Protein AF-A0A8I2BEH1-F1 (afdb_monomer)

Solvent-accessible surface area (backbone atoms only — not comparable to full-atom values): 8644 Å² total; per-residue (Å²): 133,85,81,84,73,75,87,68,63,96,58,73,74,42,82,74,41,96,37,74,91,50,51,76,65,52,49,54,33,26,64,68,27,48,66,87,73,53,32,46,80,38,48,74,68,52,33,52,48,45,66,64,49,64,76,36,39,92,82,42,86,62,53,75,67,41,48,52,51,38,51,52,52,39,51,54,38,30,54,54,21,24,57,24,28,47,50,28,52,53,34,48,46,51,49,55,50,41,64,70,72,72,74,69,46,74,68,58,48,50,54,43,51,52,50,31,51,51,22,49,49,50,30,34,44,41,47,39,53,48,21,69,54,40,56,82,68,50,54,73,66,51,47,53,50,48,22,56,77,72,70,49,82,119

Sequence (154 aa):
MANDASTSSPYVGQQHRPIKSLSAKDMAELQKGGGWGLAKAAELNGVPGPAHLLELSDQIPLSSDQHAAITALYADMKENAIIAGNRLIEAEIALDTAFKSGDLTAEELEGLINTITQSLGRLRFVHLSTHLKTPEILSPDQTARYNSLRGYDG

Radius of gyration: 20.3 Å; Cα contacts (8 Å, |Δi|>4): 141; chains: 1; bounding box: 48×50×55 Å

Structure (mmCIF, N/CA/C/O backbone):
data_AF-A0A8I2BEH1-F1
#
_entry.id   AF-A0A8I2BEH1-F1
#
loop_
_atom_site.group_PDB
_atom_site.id
_atom_site.type_symbol
_atom_site.label_atom_id
_atom_site.label_alt_id
_atom_site.label_comp_id
_atom_site.label_asym_id
_atom_site.label_entity_id
_atom_site.label_seq_id
_atom_site.pdbx_PDB_ins_code
_atom_site.Cartn_x
_atom_site.Cartn_y
_atom_site.Cartn_z
_atom_site.occupancy
_atom_site.B_iso_or_equiv
_atom_site.auth_seq_id
_atom_site.auth_comp_id
_atom_site.auth_asym_id
_atom_site.auth_atom_id
_atom_site.pdbx_PDB_model_num
ATOM 1 N N . MET A 1 1 ? -29.580 36.839 3.797 1.00 43.09 1 MET A N 1
ATOM 2 C CA . MET A 1 1 ? -30.133 35.490 4.033 1.00 43.09 1 MET A CA 1
ATOM 3 C C . MET A 1 1 ? -28.988 34.640 4.548 1.00 43.09 1 MET A C 1
ATOM 5 O O . MET A 1 1 ? -27.982 34.547 3.858 1.00 43.09 1 MET A O 1
ATOM 9 N N . ALA A 1 2 ? -29.065 34.189 5.800 1.00 48.25 2 ALA A N 1
ATOM 10 C CA . ALA A 1 2 ? -28.017 33.383 6.417 1.00 48.25 2 ALA A CA 1
ATOM 11 C C . ALA A 1 2 ? -28.053 31.972 5.820 1.00 48.25 2 ALA A C 1
ATOM 13 O O . ALA A 1 2 ? -29.127 31.395 5.668 1.00 48.25 2 ALA A O 1
ATOM 14 N N . ASN A 1 3 ? -26.886 31.472 5.424 1.00 51.84 3 ASN A N 1
ATOM 15 C CA . ASN A 1 3 ? -26.716 30.141 4.866 1.00 51.84 3 ASN A CA 1
ATOM 16 C C . ASN A 1 3 ? -26.729 29.153 6.040 1.00 51.84 3 ASN A C 1
ATOM 18 O O . ASN A 1 3 ? -25.804 29.155 6.852 1.00 51.84 3 ASN A O 1
ATOM 22 N N . ASP A 1 4 ? -27.803 28.380 6.162 1.00 54.09 4 ASP A N 1
ATOM 23 C CA . ASP A 1 4 ? -27.988 27.364 7.198 1.00 54.09 4 ASP A CA 1
ATOM 24 C C . ASP A 1 4 ? -27.070 26.173 6.869 1.00 54.09 4 ASP A C 1
ATOM 26 O O . ASP A 1 4 ? -27.433 25.234 6.158 1.00 54.09 4 ASP A O 1
ATOM 30 N N . ALA A 1 5 ? -25.802 26.272 7.271 1.00 61.69 5 ALA A N 1
ATOM 31 C CA . ALA A 1 5 ? -24.835 25.201 7.090 1.00 61.69 5 ALA A CA 1
ATOM 32 C C . ALA A 1 5 ? -25.221 24.043 8.017 1.00 61.69 5 ALA A C 1
ATOM 34 O O . ALA A 1 5 ? -25.145 24.169 9.238 1.00 61.69 5 ALA A O 1
ATOM 35 N N . SER A 1 6 ? -25.647 22.915 7.442 1.00 64.50 6 SER A N 1
ATOM 36 C CA . SER A 1 6 ? -26.032 21.736 8.216 1.00 64.50 6 SER A CA 1
ATOM 37 C C . SER A 1 6 ? -24.904 21.330 9.171 1.00 64.50 6 SER A C 1
ATOM 39 O O . SER A 1 6 ? -23.816 20.965 8.728 1.00 64.50 6 SER A O 1
ATOM 41 N N . THR A 1 7 ? -25.177 21.318 10.472 1.00 76.56 7 THR A N 1
ATOM 42 C CA . THR A 1 7 ? -24.277 20.862 11.551 1.00 76.56 7 THR A CA 1
ATOM 43 C C . THR A 1 7 ? -24.073 19.341 11.583 1.00 76.56 7 THR A C 1
ATOM 45 O O . THR A 1 7 ? -23.515 18.798 12.536 1.00 76.56 7 THR A O 1
ATOM 48 N N . SER A 1 8 ? -24.525 18.628 10.551 1.00 84.94 8 SER A N 1
ATOM 49 C CA . SER A 1 8 ? -24.376 17.182 10.433 1.00 84.94 8 SER A CA 1
ATOM 50 C C . SER A 1 8 ? -22.911 16.797 10.232 1.00 84.94 8 SER A C 1
ATOM 52 O O . SER A 1 8 ? -22.224 17.348 9.374 1.00 84.94 8 SER A O 1
ATOM 54 N N . SER A 1 9 ? -22.452 15.791 10.980 1.00 90.31 9 SER A N 1
ATOM 55 C CA . SER A 1 9 ? -21.127 15.196 10.791 1.00 90.31 9 SER A CA 1
ATOM 56 C C . SER A 1 9 ? -20.949 14.688 9.348 1.00 90.31 9 SER A C 1
ATOM 58 O O . SER A 1 9 ? -21.874 14.067 8.811 1.00 90.31 9 SER A O 1
ATOM 60 N N . PRO A 1 10 ? -19.760 14.847 8.729 1.00 92.00 10 PRO A N 1
ATOM 61 C CA . PRO A 1 10 ? -19.456 14.238 7.429 1.00 92.00 10 PRO A CA 1
ATOM 62 C C . PRO A 1 10 ? -19.443 12.698 7.480 1.00 92.00 10 PRO A C 1
ATOM 64 O O . PRO A 1 10 ? -19.374 12.037 6.444 1.00 92.00 10 PRO A O 1
ATOM 67 N N . TYR A 1 11 ? -19.513 12.112 8.680 1.00 92.56 11 TYR A N 1
ATOM 68 C CA . TYR A 1 11 ? -19.493 10.669 8.911 1.00 92.56 11 TYR A CA 1
ATOM 69 C C . TYR A 1 11 ? -20.881 10.058 9.131 1.00 92.56 11 TYR A C 1
ATOM 71 O O . TYR A 1 11 ? -20.973 8.866 9.429 1.00 92.56 11 TYR A O 1
ATOM 79 N N . VAL A 1 12 ? -21.967 10.828 8.986 1.00 93.31 12 VAL A N 1
ATOM 80 C CA . VAL A 1 12 ? -23.329 10.282 9.101 1.00 93.31 12 VAL A CA 1
ATOM 81 C C . VAL A 1 12 ? -23.525 9.112 8.131 1.00 93.31 12 VAL A C 1
ATOM 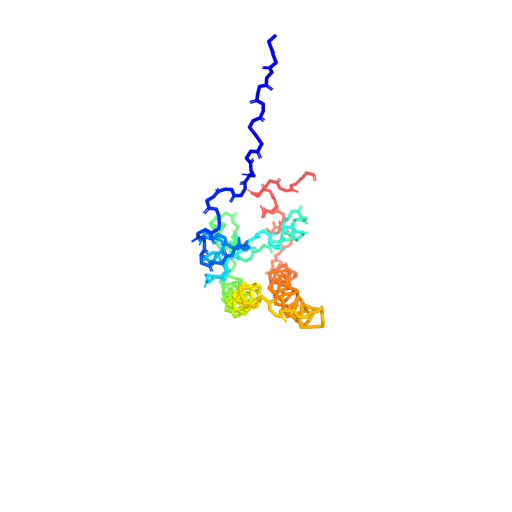83 O O . VAL A 1 12 ? -23.181 9.180 6.953 1.00 93.31 12 VAL A O 1
ATOM 86 N N . GLY A 1 13 ? -24.044 8.006 8.663 1.00 92.62 13 GLY A N 1
ATOM 87 C CA . GLY A 1 13 ? -24.218 6.728 7.970 1.00 92.62 13 GLY A CA 1
ATOM 88 C C . GLY A 1 13 ? -23.033 5.772 8.146 1.00 92.62 13 GLY A C 1
ATOM 89 O O . GLY A 1 13 ? -23.217 4.555 8.095 1.00 92.62 13 GLY A O 1
ATOM 90 N N . GLN A 1 14 ? -21.828 6.278 8.433 1.00 95.25 14 GLN A N 1
ATOM 91 C CA . GLN A 1 14 ? -20.628 5.447 8.593 1.00 95.25 14 GLN A CA 1
ATOM 92 C C . GLN A 1 14 ? -20.628 4.658 9.912 1.00 95.25 14 GLN A C 1
ATOM 94 O O . GLN A 1 14 ? -19.977 3.618 9.997 1.00 95.25 14 GLN A O 1
ATOM 99 N N . GLN A 1 15 ? -21.431 5.058 10.906 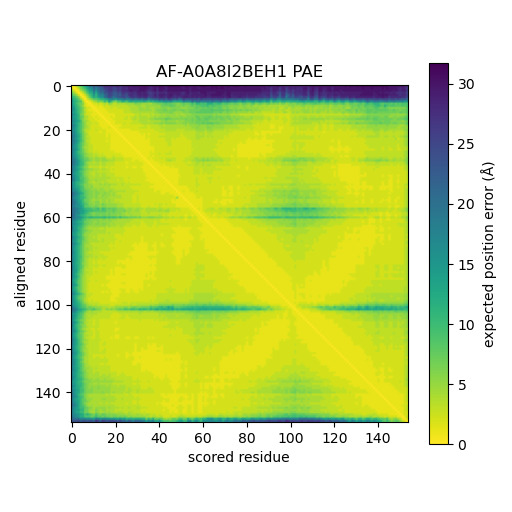1.00 93.56 15 GLN A N 1
ATOM 100 C CA . GLN A 1 15 ? -21.641 4.289 12.138 1.00 93.56 15 GLN A CA 1
ATOM 101 C C . GLN A 1 15 ? -22.226 2.891 11.887 1.00 93.56 15 GLN A C 1
ATOM 103 O O . GLN A 1 15 ? -22.086 2.015 12.737 1.00 93.56 15 GLN A O 1
ATOM 108 N N . HIS A 1 16 ? -22.849 2.655 10.728 1.00 93.38 16 HIS A N 1
ATOM 109 C CA . HIS A 1 16 ? -23.386 1.347 10.343 1.00 93.38 16 HIS A CA 1
ATOM 110 C C . HIS A 1 16 ? -22.364 0.453 9.631 1.00 93.38 16 HIS A C 1
ATOM 112 O O . HIS A 1 16 ? -22.669 -0.702 9.342 1.00 93.38 16 HIS A O 1
ATOM 118 N N . ARG A 1 17 ? -21.147 0.947 9.357 1.00 95.19 17 ARG A N 1
ATOM 119 C CA . ARG A 1 17 ? -20.084 0.106 8.796 1.00 95.19 17 ARG A CA 1
ATOM 120 C C . ARG A 1 17 ? -19.711 -1.017 9.770 1.00 95.19 17 ARG A C 1
ATOM 122 O O . ARG A 1 17 ? -19.722 -0.782 10.985 1.00 95.19 17 ARG A O 1
ATOM 129 N N . PRO A 1 18 ? -19.325 -2.197 9.255 1.00 92.12 18 PRO A N 1
ATOM 130 C CA . PRO A 1 18 ? -18.816 -3.279 10.092 1.00 92.12 18 PRO A CA 1
ATOM 131 C C . PRO A 1 18 ? -17.534 -2.873 10.831 1.00 92.12 18 PRO A C 1
ATOM 133 O O . PRO A 1 18 ? -17.391 -3.218 11.996 1.00 92.12 18 PRO A O 1
ATOM 136 N N . ILE A 1 19 ? -16.670 -2.081 10.183 1.00 96.38 19 ILE A N 1
ATOM 137 C CA . ILE A 1 19 ? -15.456 -1.473 10.745 1.00 96.38 19 ILE A CA 1
ATOM 138 C C . ILE A 1 19 ? -15.537 0.032 10.480 1.00 96.38 19 ILE A C 1
ATOM 140 O O . ILE A 1 19 ? -15.799 0.442 9.349 1.00 96.38 19 ILE A O 1
ATOM 144 N N . LYS A 1 20 ? -15.371 0.882 11.499 1.00 96.38 20 LYS A N 1
ATOM 145 C CA . LYS A 1 20 ? -15.657 2.328 11.359 1.00 96.38 20 LYS A CA 1
ATOM 146 C C . LYS A 1 20 ? -14.640 3.050 10.478 1.00 96.38 20 LYS A C 1
ATOM 148 O O . LYS A 1 20 ? -15.029 3.889 9.664 1.00 96.38 20 LYS A O 1
ATOM 153 N N . SER A 1 21 ? -13.371 2.679 10.614 1.00 96.12 21 SER A N 1
ATOM 154 C CA . SER A 1 21 ? -12.222 3.251 9.906 1.00 96.12 21 SER A CA 1
ATOM 155 C C . SER A 1 21 ? -12.095 2.787 8.452 1.00 96.12 21 SER A C 1
ATOM 157 O O . SER A 1 21 ? -11.547 3.523 7.636 1.00 96.12 21 SER A O 1
ATOM 159 N N . LEU A 1 22 ? -12.637 1.615 8.099 1.00 97.25 22 LEU A N 1
ATOM 160 C CA . LEU A 1 22 ? -12.466 1.004 6.777 1.00 97.25 22 LEU A CA 1
ATOM 161 C C . LEU A 1 22 ? -13.788 0.921 6.006 1.00 97.25 22 LEU A C 1
ATOM 163 O O . LEU A 1 22 ? -14.784 0.363 6.472 1.00 97.25 22 LEU A O 1
ATOM 167 N N . SER A 1 23 ? -13.805 1.448 4.781 1.00 97.06 23 SER A N 1
ATOM 168 C CA . SER A 1 23 ? -14.923 1.226 3.864 1.00 97.06 23 SER A CA 1
ATOM 169 C C . SER A 1 23 ? -14.888 -0.188 3.268 1.00 97.06 23 SER A C 1
ATOM 171 O O . SER A 1 23 ? -13.868 -0.873 3.290 1.00 97.06 23 SER A O 1
ATOM 173 N N . ALA A 1 24 ? -15.995 -0.616 2.652 1.00 96.06 24 ALA A N 1
ATOM 174 C CA . ALA A 1 24 ? -16.028 -1.873 1.898 1.00 96.06 24 ALA A CA 1
ATOM 175 C C . ALA A 1 24 ? -14.991 -1.905 0.761 1.00 96.06 24 ALA A C 1
ATOM 177 O O . ALA A 1 24 ? -14.422 -2.955 0.472 1.00 96.06 24 ALA A O 1
ATOM 178 N N . LYS A 1 25 ? -14.715 -0.745 0.149 1.00 97.19 25 LYS A N 1
ATOM 179 C CA . LYS A 1 25 ? -13.682 -0.617 -0.879 1.00 97.19 25 LYS A CA 1
ATOM 180 C C . LYS A 1 25 ? -12.287 -0.801 -0.286 1.00 97.19 25 LYS A C 1
ATOM 182 O O . LYS A 1 25 ? -11.495 -1.521 -0.877 1.00 97.19 25 LYS A O 1
ATOM 187 N N . ASP A 1 26 ? -12.007 -0.209 0.875 1.00 98.06 26 ASP A N 1
ATOM 188 C CA . ASP A 1 26 ? -10.707 -0.369 1.539 1.00 98.06 26 ASP A CA 1
ATOM 189 C C . ASP A 1 26 ? -10.461 -1.832 1.910 1.00 98.06 26 ASP A C 1
ATOM 191 O O . ASP A 1 26 ? -9.413 -2.378 1.580 1.00 98.06 26 ASP A O 1
ATOM 195 N N . MET A 1 27 ? -11.456 -2.503 2.501 1.00 97.69 27 MET A N 1
ATOM 196 C CA . MET A 1 27 ? -11.355 -3.932 2.817 1.00 97.69 27 MET A CA 1
ATOM 197 C C . MET A 1 27 ? -11.089 -4.776 1.565 1.00 97.69 27 MET A C 1
ATOM 199 O O . MET A 1 27 ? -10.189 -5.610 1.580 1.00 97.69 27 MET A O 1
ATOM 203 N N . ALA A 1 28 ? -11.812 -4.530 0.468 1.00 97.94 28 ALA A N 1
ATOM 204 C CA . ALA A 1 28 ? -11.605 -5.255 -0.783 1.00 97.94 28 ALA A CA 1
ATOM 205 C C . ALA A 1 28 ? -10.213 -5.003 -1.395 1.00 97.94 28 ALA A C 1
ATOM 207 O O . ALA A 1 28 ? -9.617 -5.923 -1.953 1.00 97.94 28 ALA A O 1
ATOM 208 N N . GLU A 1 29 ? -9.679 -3.779 -1.292 1.00 97.94 29 GLU A N 1
ATOM 209 C CA . GLU A 1 29 ? -8.307 -3.469 -1.712 1.00 97.94 29 GLU A CA 1
ATOM 210 C C . GLU A 1 29 ? -7.271 -4.210 -0.857 1.00 97.94 29 GLU A C 1
ATOM 212 O O . GLU A 1 29 ? -6.371 -4.843 -1.407 1.00 97.94 29 GLU A O 1
ATOM 217 N N . LEU A 1 30 ? -7.420 -4.200 0.468 1.00 98.31 30 LEU A N 1
ATOM 218 C CA . LEU A 1 30 ? -6.514 -4.890 1.391 1.00 98.31 30 LEU A CA 1
ATOM 219 C C . LEU A 1 30 ? -6.541 -6.413 1.183 1.00 98.31 30 LEU A C 1
ATOM 221 O O . LEU A 1 30 ? -5.491 -7.039 1.041 1.00 98.31 30 LEU A O 1
ATOM 225 N N . GLN A 1 31 ? -7.733 -7.006 1.081 1.00 98.19 31 GLN A N 1
ATOM 226 C CA . GLN A 1 31 ? -7.924 -8.454 0.933 1.00 98.19 31 GLN A CA 1
ATOM 227 C C . GLN A 1 31 ? -7.382 -9.013 -0.385 1.00 98.19 31 GLN A C 1
ATOM 229 O O . GLN A 1 31 ? -7.040 -10.192 -0.452 1.00 98.19 31 GLN A O 1
ATOM 234 N N . LYS A 1 32 ? -7.289 -8.191 -1.437 1.00 97.88 32 LYS A N 1
ATOM 235 C CA . LYS A 1 32 ? -6.700 -8.601 -2.722 1.00 97.88 32 LYS A CA 1
ATOM 236 C C . LYS A 1 32 ? -5.210 -8.253 -2.856 1.00 97.88 32 LYS A C 1
ATOM 238 O O . LYS A 1 32 ? -4.639 -8.536 -3.910 1.00 97.88 32 LYS A O 1
ATOM 243 N N . GLY A 1 33 ? -4.598 -7.632 -1.840 1.00 97.44 33 GLY A N 1
ATOM 244 C CA . GLY A 1 33 ? -3.211 -7.149 -1.882 1.00 97.44 33 GLY A CA 1
ATOM 245 C C . GLY A 1 33 ? -3.012 -5.949 -2.816 1.00 97.44 33 GLY A C 1
ATOM 246 O O . GLY A 1 33 ? -1.971 -5.823 -3.459 1.00 97.44 33 GLY A O 1
ATOM 247 N N . GLY A 1 34 ? -4.042 -5.111 -2.968 1.00 95.12 34 GLY A N 1
ATOM 248 C CA . GLY A 1 34 ? -4.016 -3.917 -3.809 1.00 95.12 34 GLY A CA 1
ATOM 249 C C . GLY A 1 34 ? -3.103 -2.825 -3.251 1.00 95.12 34 GLY A C 1
ATOM 250 O O . GLY A 1 34 ? -2.855 -2.748 -2.054 1.00 95.12 34 GLY A O 1
ATOM 251 N N . GLY A 1 35 ? -2.619 -1.941 -4.127 1.00 93.00 35 GLY A N 1
ATOM 252 C CA . GLY A 1 35 ? -1.606 -0.945 -3.762 1.00 93.00 35 GLY A CA 1
ATOM 253 C C . GLY A 1 35 ? -2.060 0.120 -2.760 1.00 93.00 35 GLY A C 1
ATOM 254 O O . GLY A 1 35 ? -1.207 0.732 -2.125 1.00 93.00 35 GLY A O 1
ATOM 255 N N . TRP A 1 36 ? -3.371 0.389 -2.650 1.00 96.81 36 TRP A N 1
ATOM 256 C CA . TRP A 1 36 ? -3.999 1.349 -1.717 1.00 96.81 36 TRP A CA 1
ATOM 257 C C . TRP A 1 36 ? -3.259 2.705 -1.569 1.00 96.81 36 TRP A C 1
ATOM 259 O O . TRP A 1 36 ? -3.274 3.350 -0.527 1.00 96.81 36 TRP A O 1
ATOM 269 N N . GLY A 1 37 ? -2.566 3.154 -2.625 1.00 96.62 37 GLY A N 1
ATOM 270 C CA . GLY A 1 37 ? -1.742 4.370 -2.623 1.00 96.62 37 GLY A CA 1
ATOM 271 C C . GLY A 1 37 ? -0.453 4.311 -1.786 1.00 96.62 37 GLY A C 1
ATOM 272 O O . GLY A 1 37 ? 0.228 5.328 -1.657 1.00 96.62 37 GLY A O 1
ATOM 273 N N . LEU A 1 38 ? -0.085 3.152 -1.240 1.00 98.06 38 LEU A N 1
ATOM 274 C CA . LEU A 1 38 ? 1.037 2.978 -0.312 1.00 98.06 38 LEU A CA 1
ATOM 275 C C . LEU A 1 38 ? 2.412 3.129 -0.977 1.00 98.06 38 LEU A C 1
ATOM 277 O O . LEU A 1 38 ? 3.373 3.538 -0.321 1.00 98.06 38 LEU A O 1
ATOM 281 N N . ALA A 1 39 ? 2.490 2.846 -2.279 1.00 97.94 39 ALA A N 1
ATOM 282 C CA . ALA A 1 39 ? 3.715 2.905 -3.072 1.00 97.94 39 ALA A CA 1
ATOM 283 C C . ALA A 1 39 ? 3.981 4.261 -3.744 1.00 97.94 39 ALA A C 1
ATOM 285 O O . ALA A 1 39 ? 4.994 4.403 -4.423 1.00 97.94 39 ALA A O 1
ATOM 286 N N . LYS A 1 40 ? 3.110 5.267 -3.565 1.00 97.56 40 LYS A N 1
ATOM 287 C CA . LYS A 1 40 ? 3.187 6.547 -4.299 1.00 97.56 40 LYS A CA 1
ATOM 288 C C . LYS A 1 40 ? 4.557 7.220 -4.230 1.00 97.56 40 LYS A C 1
ATOM 290 O O . LYS A 1 40 ? 4.980 7.820 -5.205 1.00 97.56 40 LYS A O 1
ATOM 295 N N . ALA A 1 41 ? 5.254 7.108 -3.098 1.00 98.12 41 ALA A N 1
ATOM 296 C CA . ALA A 1 41 ? 6.593 7.675 -2.945 1.00 98.12 41 ALA A CA 1
ATOM 297 C C . ALA A 1 41 ? 7.621 7.055 -3.906 1.00 98.12 41 ALA A C 1
ATOM 299 O O . ALA A 1 41 ? 8.541 7.745 -4.315 1.00 98.12 41 ALA A O 1
ATOM 300 N N . ALA A 1 42 ? 7.473 5.783 -4.272 1.00 98.06 42 ALA A N 1
ATOM 301 C CA . ALA A 1 42 ? 8.324 5.151 -5.270 1.00 98.06 42 ALA A CA 1
ATOM 302 C C . ALA A 1 42 ? 7.803 5.441 -6.684 1.00 98.06 42 ALA A C 1
ATOM 304 O O . ALA A 1 42 ? 8.526 5.973 -7.520 1.00 98.06 42 ALA A O 1
ATOM 305 N N . GLU A 1 43 ? 6.520 5.165 -6.919 1.00 96.19 43 GLU A N 1
ATOM 306 C CA . GLU A 1 43 ? 5.902 5.287 -8.239 1.00 96.19 43 GLU A CA 1
ATOM 307 C C . GLU A 1 43 ? 6.008 6.700 -8.825 1.00 96.19 43 GLU A C 1
ATOM 309 O O . GLU A 1 43 ? 6.458 6.858 -9.954 1.00 96.19 43 GLU A O 1
ATOM 314 N N . LEU A 1 44 ? 5.655 7.726 -8.045 1.00 96.62 44 LEU A N 1
ATOM 315 C CA . LEU A 1 44 ? 5.676 9.119 -8.501 1.00 96.62 44 LEU A CA 1
ATOM 316 C C . LEU A 1 44 ? 7.091 9.711 -8.576 1.00 96.62 44 LEU A C 1
ATOM 318 O O . LEU A 1 44 ? 7.249 10.806 -9.096 1.00 96.62 44 LEU A O 1
ATOM 322 N N . ASN A 1 45 ? 8.107 9.002 -8.072 1.00 96.81 45 ASN A N 1
ATOM 323 C CA . ASN A 1 45 ? 9.524 9.337 -8.266 1.00 96.81 45 ASN A CA 1
ATOM 324 C C . ASN A 1 45 ? 10.172 8.444 -9.339 1.00 96.81 45 ASN A C 1
ATOM 326 O O . ASN A 1 45 ? 11.386 8.251 -9.349 1.00 96.81 45 ASN A O 1
ATOM 330 N N . GLY A 1 46 ? 9.357 7.863 -10.223 1.00 96.06 46 GLY A N 1
ATOM 331 C CA . GLY A 1 46 ? 9.820 7.128 -11.392 1.00 96.06 46 GLY A CA 1
ATOM 332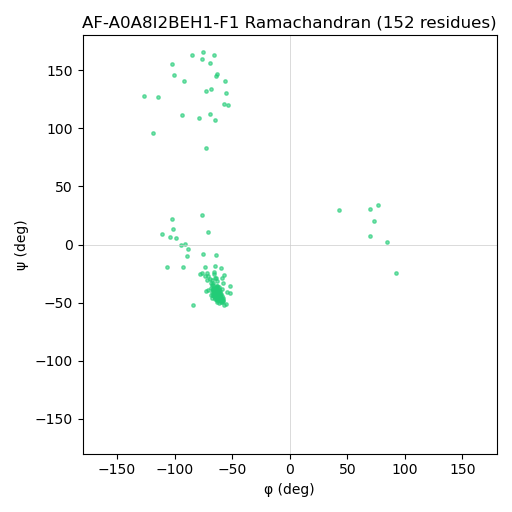 C C . GLY A 1 46 ? 10.425 5.755 -11.099 1.00 96.06 46 GLY A C 1
ATOM 333 O O . GLY A 1 46 ? 11.175 5.227 -11.920 1.00 96.06 46 GLY A O 1
ATOM 334 N N . VAL A 1 47 ? 10.120 5.170 -9.936 1.00 97.81 47 VAL A N 1
ATOM 335 C CA . VAL A 1 47 ? 10.535 3.809 -9.579 1.00 97.81 47 VAL A CA 1
ATOM 336 C C . VAL A 1 47 ? 9.409 2.837 -9.958 1.00 97.81 47 VAL A C 1
ATOM 338 O O . VAL A 1 47 ? 8.343 2.871 -9.325 1.00 97.81 47 VAL A O 1
ATOM 341 N N . PRO A 1 48 ? 9.597 1.967 -10.970 1.00 97.25 48 PRO A N 1
ATOM 342 C CA . PRO A 1 48 ? 8.521 1.139 -11.502 1.00 97.25 48 PRO A CA 1
ATOM 343 C C . PRO A 1 48 ? 7.951 0.137 -10.498 1.00 97.25 48 PRO A C 1
ATOM 345 O O . PRO A 1 48 ? 8.671 -0.425 -9.676 1.00 97.25 48 PRO A O 1
ATOM 348 N N . GLY A 1 49 ? 6.643 -0.107 -10.597 1.00 96.81 49 GLY A N 1
ATOM 349 C CA . GLY A 1 49 ? 5.970 -1.206 -9.905 1.00 96.81 49 GLY A CA 1
ATOM 350 C C . GLY A 1 49 ? 5.731 -2.385 -10.853 1.00 96.81 49 GLY A C 1
ATOM 351 O O . GLY A 1 49 ? 5.430 -2.161 -12.030 1.00 96.81 49 GLY A O 1
ATOM 352 N N . PRO A 1 50 ? 5.798 -3.641 -10.376 1.00 97.00 50 PRO A N 1
ATOM 353 C CA . PRO A 1 50 ? 5.749 -4.808 -11.253 1.00 97.00 50 PRO A CA 1
ATOM 354 C C . PRO A 1 50 ? 4.382 -5.005 -11.921 1.00 97.00 50 PRO A C 1
ATOM 356 O O . PRO A 1 50 ? 4.335 -5.418 -13.072 1.00 97.00 50 PRO A O 1
ATOM 359 N N . ALA A 1 51 ? 3.275 -4.646 -11.258 1.00 95.62 51 ALA A N 1
ATOM 360 C CA . ALA A 1 51 ? 1.936 -4.740 -11.850 1.00 95.62 51 ALA A CA 1
ATOM 361 C C . ALA A 1 51 ? 1.819 -3.896 -13.130 1.00 95.62 51 ALA A C 1
ATOM 363 O O . ALA A 1 51 ? 1.440 -4.401 -14.181 1.00 95.62 51 ALA A O 1
ATOM 364 N N . HIS A 1 52 ? 2.236 -2.632 -13.056 1.00 94.81 52 HIS A N 1
ATOM 365 C CA . HIS A 1 52 ? 2.173 -1.710 -14.185 1.00 94.81 52 HIS A CA 1
ATOM 366 C C . HIS A 1 52 ? 3.161 -2.064 -15.300 1.00 94.81 52 HIS A C 1
ATOM 368 O O . HIS A 1 52 ? 2.879 -1.807 -16.464 1.00 94.81 52 HIS A O 1
ATOM 374 N N . LEU A 1 53 ? 4.302 -2.684 -14.984 1.00 96.06 53 LEU A N 1
ATOM 375 C CA . LEU A 1 53 ? 5.201 -3.219 -16.013 1.00 96.06 53 LEU A CA 1
ATOM 376 C C . LEU A 1 53 ? 4.569 -4.377 -16.785 1.00 96.06 53 LEU A C 1
ATOM 378 O O . LEU A 1 53 ? 4.707 -4.429 -18.003 1.00 96.06 53 LEU A O 1
ATOM 382 N N . LEU A 1 54 ? 3.864 -5.278 -16.093 1.00 95.44 54 LEU A N 1
ATOM 383 C CA . LEU A 1 54 ? 3.135 -6.376 -16.733 1.00 95.44 54 LEU A CA 1
ATOM 384 C C . LEU A 1 54 ? 1.965 -5.851 -17.581 1.00 95.44 54 LEU A C 1
ATOM 386 O O . LEU A 1 54 ? 1.747 -6.344 -18.678 1.00 95.44 54 LEU A O 1
ATOM 390 N N . GLU A 1 55 ? 1.253 -4.816 -17.122 1.00 95.12 55 GLU A N 1
ATOM 391 C CA . GLU A 1 55 ? 0.203 -4.138 -17.906 1.00 95.12 55 GLU A CA 1
ATOM 392 C C . GLU A 1 55 ? 0.750 -3.451 -19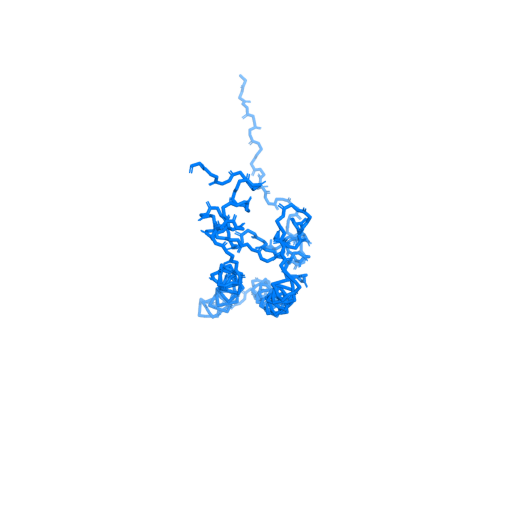.171 1.00 95.12 55 GLU A C 1
ATOM 394 O O . GLU A 1 55 ? 0.037 -3.309 -20.164 1.00 95.12 55 GLU A O 1
ATOM 399 N N . LEU A 1 56 ? 2.013 -3.015 -19.141 1.00 95.56 56 LEU A N 1
ATOM 400 C CA . LEU A 1 56 ? 2.682 -2.298 -20.229 1.00 95.56 56 LEU A CA 1
ATOM 401 C C . LEU A 1 56 ? 3.629 -3.189 -21.050 1.00 95.56 56 LEU A C 1
ATOM 403 O O . LEU A 1 56 ? 4.414 -2.653 -21.833 1.00 95.56 56 LEU A O 1
ATOM 407 N N . SER A 1 57 ? 3.566 -4.518 -20.919 1.00 90.69 57 SER A N 1
ATOM 408 C CA . SER A 1 57 ? 4.523 -5.443 -21.553 1.00 90.69 57 SER A CA 1
ATOM 409 C C . SER A 1 57 ? 4.580 -5.336 -23.081 1.00 90.69 57 SER A C 1
ATOM 411 O O . SER A 1 57 ? 5.630 -5.562 -23.675 1.00 90.69 57 SER A O 1
ATOM 413 N N . ASP A 1 58 ? 3.478 -4.940 -23.723 1.00 91.06 58 ASP A N 1
ATOM 414 C CA . ASP A 1 58 ? 3.429 -4.722 -25.177 1.00 91.06 58 ASP A CA 1
ATOM 415 C C . ASP A 1 58 ? 4.190 -3.455 -25.611 1.00 91.06 58 ASP A C 1
ATOM 417 O O . ASP A 1 58 ? 4.622 -3.327 -26.755 1.00 91.06 58 ASP A O 1
ATOM 421 N N . GLN A 1 59 ? 4.346 -2.491 -24.700 1.00 96.75 59 GLN A N 1
ATOM 422 C CA . GLN A 1 59 ? 4.943 -1.175 -24.956 1.00 96.75 59 GLN A CA 1
ATOM 423 C C . GLN A 1 59 ? 6.352 -1.037 -24.364 1.00 96.75 59 GLN A C 1
ATOM 425 O O . GLN A 1 59 ? 7.110 -0.154 -24.777 1.00 96.75 59 GLN A O 1
ATOM 430 N N . ILE A 1 60 ? 6.686 -1.892 -23.396 1.00 96.12 60 ILE A N 1
ATOM 431 C CA . ILE A 1 60 ? 7.994 -2.032 -22.763 1.00 96.12 60 ILE A CA 1
ATOM 432 C C . ILE A 1 60 ? 8.451 -3.463 -23.056 1.00 96.12 60 ILE A C 1
ATOM 434 O O . ILE A 1 60 ? 8.046 -4.375 -22.339 1.00 96.12 60 ILE A O 1
ATOM 438 N N . PRO A 1 61 ? 9.260 -3.693 -24.104 1.00 92.88 61 PRO A N 1
ATOM 439 C CA . PRO A 1 61 ? 9.656 -5.043 -24.478 1.00 92.88 61 PRO A CA 1
ATOM 440 C C . PRO A 1 61 ? 10.507 -5.657 -23.364 1.00 92.88 61 PRO A C 1
ATOM 442 O O . PRO A 1 61 ? 11.658 -5.263 -23.170 1.00 92.88 61 PRO A O 1
ATOM 445 N N . LEU A 1 62 ? 9.927 -6.599 -22.620 1.00 96.38 62 LEU A N 1
ATOM 446 C CA . LEU A 1 62 ? 10.597 -7.394 -21.592 1.00 96.38 62 LEU A CA 1
ATOM 447 C C . LEU A 1 62 ? 11.126 -8.688 -22.218 1.00 96.38 62 LEU A C 1
ATOM 449 O O . LEU A 1 62 ? 10.441 -9.313 -23.030 1.00 96.38 62 LEU A O 1
ATOM 453 N N . SER A 1 63 ? 12.322 -9.128 -21.823 1.00 97.44 63 SER A N 1
ATOM 454 C CA . SER A 1 63 ? 12.759 -10.491 -22.146 1.00 97.44 63 SER A CA 1
ATOM 455 C C . SER A 1 63 ? 11.889 -11.528 -21.421 1.00 97.44 63 SER A C 1
ATOM 457 O O . SER A 1 63 ? 11.214 -11.212 -20.436 1.00 97.44 63 SER A O 1
ATOM 459 N N . SER A 1 64 ? 11.933 -12.787 -21.868 1.00 97.38 64 SER A N 1
ATOM 460 C CA . SER A 1 64 ? 11.273 -13.902 -21.169 1.00 97.38 64 SER A CA 1
ATOM 461 C C . SER A 1 64 ? 11.660 -13.961 -19.691 1.00 97.38 64 SER A C 1
ATOM 463 O O . SER A 1 64 ? 10.805 -14.153 -18.827 1.00 97.38 64 SER A O 1
ATOM 465 N N . ASP A 1 65 ? 12.941 -13.738 -19.409 1.00 98.12 65 ASP A N 1
ATOM 466 C CA . ASP A 1 65 ? 13.508 -13.839 -18.068 1.00 98.12 65 ASP A CA 1
ATOM 467 C C . ASP A 1 65 ? 13.068 -12.657 -17.200 1.00 98.12 65 ASP A C 1
ATOM 469 O O . ASP A 1 65 ? 12.685 -12.845 -16.046 1.00 98.12 65 ASP A O 1
ATOM 473 N N . GLN A 1 66 ? 13.030 -11.445 -17.768 1.00 98.38 66 GLN A N 1
ATOM 474 C CA . GLN A 1 66 ? 12.502 -10.262 -17.085 1.00 98.38 66 GLN A CA 1
ATOM 475 C C . GLN A 1 66 ? 11.016 -10.422 -16.769 1.00 98.38 66 GLN A C 1
ATOM 477 O O . GLN A 1 66 ? 10.593 -10.153 -15.646 1.00 98.38 66 GLN A O 1
ATOM 482 N N . HIS A 1 67 ? 10.226 -10.905 -17.729 1.00 98.06 67 HIS A N 1
ATOM 483 C CA . HIS A 1 67 ? 8.803 -11.150 -17.527 1.00 98.06 67 HIS A CA 1
ATOM 484 C C . HIS A 1 67 ? 8.567 -12.177 -16.410 1.00 98.06 67 HIS A C 1
ATOM 486 O O . HIS A 1 67 ? 7.735 -11.955 -15.525 1.00 98.06 67 HIS A O 1
ATOM 492 N N . ALA A 1 68 ? 9.319 -13.283 -16.407 1.00 98.31 68 ALA A N 1
ATOM 493 C CA . ALA A 1 68 ? 9.241 -14.295 -15.356 1.00 98.31 68 ALA A CA 1
ATOM 494 C C . ALA A 1 68 ? 9.631 -13.725 -13.980 1.00 98.31 68 ALA A C 1
ATOM 496 O O . ALA A 1 68 ? 8.902 -13.925 -13.006 1.00 98.31 68 ALA A O 1
ATOM 497 N N . ALA A 1 69 ? 10.725 -12.961 -13.902 1.00 98.56 69 ALA A N 1
ATOM 498 C CA . ALA A 1 69 ? 11.193 -12.344 -12.662 1.00 98.56 69 ALA A CA 1
ATOM 499 C C . ALA A 1 69 ? 10.200 -11.305 -12.107 1.00 98.56 69 ALA A C 1
ATOM 501 O O . ALA A 1 69 ? 9.895 -11.323 -10.915 1.00 98.56 69 ALA A O 1
ATOM 502 N N . ILE A 1 70 ? 9.637 -10.445 -12.96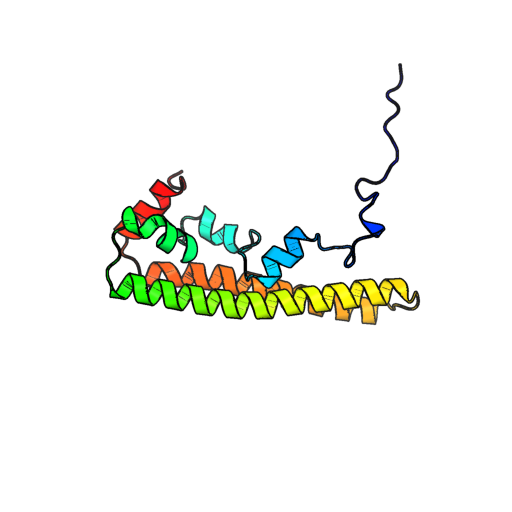2 1.00 98.50 70 ILE A N 1
ATOM 503 C CA . ILE A 1 70 ? 8.630 -9.443 -12.574 1.00 98.50 70 ILE A CA 1
ATOM 504 C C . ILE A 1 70 ? 7.338 -10.126 -12.110 1.00 98.50 70 ILE A C 1
ATOM 506 O O . ILE A 1 70 ? 6.753 -9.715 -11.108 1.00 98.50 70 ILE A O 1
ATOM 510 N N . THR A 1 71 ? 6.914 -11.196 -12.790 1.00 98.44 71 THR A N 1
ATOM 511 C CA . THR A 1 71 ? 5.734 -11.983 -12.395 1.00 98.44 71 THR A CA 1
ATOM 512 C C . THR A 1 71 ? 5.926 -12.617 -11.018 1.00 98.44 71 THR A C 1
ATOM 514 O O . THR A 1 71 ? 5.039 -12.520 -10.169 1.00 98.44 71 THR A O 1
ATOM 517 N N . ALA A 1 72 ? 7.092 -13.220 -10.766 1.00 98.56 72 ALA A N 1
ATOM 518 C CA . ALA A 1 72 ? 7.423 -13.798 -9.467 1.00 98.56 72 ALA A CA 1
ATOM 519 C C . ALA A 1 72 ? 7.475 -12.728 -8.363 1.00 98.56 72 ALA A C 1
ATOM 521 O O . ALA A 1 72 ? 6.889 -12.912 -7.297 1.00 98.56 72 ALA A O 1
ATOM 522 N N . LEU A 1 73 ? 8.104 -11.580 -8.641 1.00 98.56 73 LEU A N 1
ATOM 523 C CA . LEU A 1 73 ? 8.178 -10.453 -7.710 1.00 98.56 73 LEU A CA 1
ATOM 524 C C . LEU A 1 73 ? 6.787 -9.880 -7.384 1.00 98.56 73 LEU A C 1
ATOM 526 O O . LEU A 1 73 ? 6.514 -9.538 -6.232 1.00 98.56 73 LEU A O 1
ATOM 530 N N . TYR A 1 74 ? 5.895 -9.789 -8.375 1.00 98.50 74 TYR A N 1
ATOM 531 C CA . TYR A 1 74 ? 4.506 -9.372 -8.170 1.00 98.50 74 TYR A CA 1
ATOM 532 C C . TYR A 1 74 ? 3.726 -10.371 -7.307 1.00 98.50 74 TYR A C 1
ATOM 534 O O . TYR A 1 74 ? 3.000 -9.953 -6.405 1.00 98.50 74 TYR A O 1
ATOM 542 N N . ALA 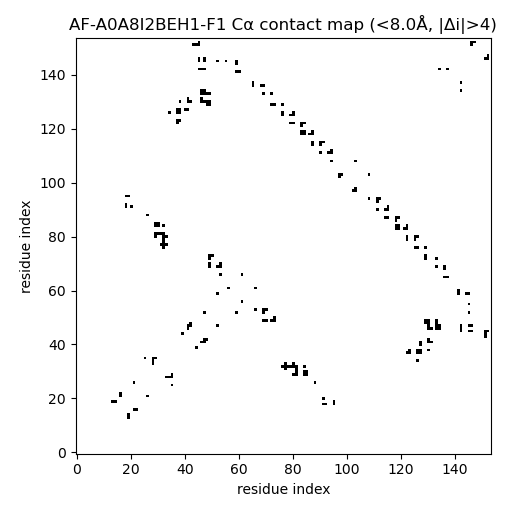A 1 75 ? 3.879 -11.673 -7.562 1.00 98.50 75 ALA A N 1
ATOM 543 C CA . ALA A 1 75 ? 3.194 -12.718 -6.806 1.00 98.50 75 ALA A CA 1
ATOM 544 C C . ALA A 1 75 ? 3.610 -12.721 -5.324 1.00 98.50 75 ALA A C 1
ATOM 546 O O . ALA A 1 75 ? 2.736 -12.681 -4.458 1.00 98.50 75 ALA A O 1
ATOM 547 N N . ASP A 1 76 ? 4.917 -12.669 -5.042 1.00 98.44 76 ASP A N 1
ATOM 548 C CA . ASP A 1 76 ? 5.456 -12.587 -3.674 1.00 98.44 76 ASP A CA 1
ATOM 549 C C . ASP A 1 76 ? 4.967 -11.325 -2.948 1.00 98.44 76 ASP A C 1
ATOM 551 O O . ASP A 1 76 ? 4.482 -11.383 -1.814 1.00 98.44 76 ASP A O 1
ATOM 555 N N . MET A 1 77 ? 5.011 -10.171 -3.623 1.00 98.56 77 MET A N 1
ATOM 556 C CA . MET A 1 77 ? 4.480 -8.918 -3.083 1.00 98.56 77 MET A CA 1
ATOM 557 C C . MET A 1 77 ? 2.998 -9.039 -2.729 1.00 98.56 77 MET A C 1
ATOM 559 O O . MET A 1 77 ? 2.599 -8.659 -1.628 1.00 98.56 77 MET A O 1
ATOM 563 N N . LYS A 1 78 ? 2.188 -9.594 -3.636 1.00 98.62 78 LYS A N 1
ATOM 564 C CA . LYS A 1 78 ? 0.743 -9.735 -3.450 1.00 98.62 78 LYS A CA 1
ATOM 565 C C . LYS A 1 78 ? 0.410 -10.650 -2.275 1.00 98.62 78 LYS A C 1
ATOM 567 O O . LYS A 1 78 ? -0.436 -10.289 -1.462 1.00 98.62 78 LYS A O 1
ATOM 572 N N . GLU A 1 79 ? 1.080 -11.793 -2.151 1.00 98.62 79 GLU A N 1
ATOM 573 C CA . GLU A 1 79 ? 0.890 -12.711 -1.022 1.00 98.62 79 GLU A CA 1
ATOM 574 C C . GLU A 1 79 ? 1.209 -12.024 0.314 1.00 98.62 79 GLU A C 1
ATOM 576 O O . GLU A 1 79 ? 0.383 -12.005 1.232 1.00 98.62 79 GLU A O 1
ATOM 581 N N . ASN A 1 80 ? 2.366 -11.364 0.399 1.00 98.50 80 ASN A N 1
ATOM 582 C CA . ASN A 1 80 ? 2.769 -10.630 1.596 1.00 98.50 80 ASN A CA 1
ATOM 583 C C . ASN A 1 80 ? 1.829 -9.453 1.918 1.00 98.50 80 ASN A C 1
ATOM 585 O O . ASN A 1 80 ? 1.575 -9.172 3.094 1.00 98.50 80 ASN A O 1
ATOM 589 N N . ALA A 1 81 ? 1.309 -8.768 0.896 1.00 98.62 81 ALA A N 1
ATOM 590 C CA . ALA A 1 81 ? 0.361 -7.672 1.056 1.00 98.62 81 ALA A CA 1
ATOM 591 C C . ALA A 1 81 ? -0.989 -8.169 1.589 1.00 98.62 81 ALA A C 1
ATOM 593 O O . ALA A 1 81 ? -1.540 -7.549 2.492 1.00 98.62 81 ALA A O 1
ATOM 594 N N . ILE A 1 82 ? -1.486 -9.317 1.115 1.00 98.69 82 ILE A N 1
ATOM 595 C CA . ILE A 1 82 ? -2.721 -9.935 1.626 1.00 98.69 82 ILE A CA 1
ATOM 596 C C . ILE A 1 82 ? -2.573 -10.291 3.111 1.00 98.69 82 ILE A C 1
ATOM 598 O O . ILE A 1 82 ? -3.442 -9.958 3.916 1.00 98.69 82 ILE A O 1
ATOM 602 N N . ILE A 1 83 ? -1.454 -10.913 3.501 1.00 98.38 83 ILE A N 1
ATOM 603 C CA . ILE A 1 83 ? -1.185 -11.266 4.905 1.00 98.38 83 ILE A CA 1
ATOM 604 C C . ILE A 1 83 ? -1.178 -10.009 5.786 1.00 98.38 83 ILE A C 1
ATOM 606 O O . ILE A 1 83 ? -1.822 -9.983 6.835 1.00 98.38 83 ILE A O 1
ATOM 610 N N . ALA A 1 84 ? -0.466 -8.958 5.372 1.00 98.19 84 ALA A N 1
ATOM 611 C CA . ALA A 1 84 ? -0.394 -7.713 6.135 1.00 98.19 84 ALA A CA 1
ATOM 612 C C . ALA A 1 84 ? -1.734 -6.952 6.158 1.00 98.19 84 ALA A C 1
ATOM 614 O O . ALA A 1 84 ? -2.106 -6.403 7.194 1.00 98.19 84 ALA A O 1
ATOM 615 N N . GLY A 1 85 ? -2.476 -6.955 5.048 1.00 98.44 85 GLY A N 1
ATOM 616 C CA . GLY A 1 85 ? -3.794 -6.333 4.929 1.00 98.44 85 GLY A CA 1
ATOM 617 C C . GLY A 1 85 ? -4.839 -7.002 5.820 1.00 98.44 85 GLY A C 1
ATOM 618 O O . GLY A 1 85 ? -5.576 -6.307 6.514 1.00 98.44 85 GLY A O 1
ATOM 619 N N . ASN A 1 86 ? -4.855 -8.335 5.883 1.00 98.56 86 ASN A N 1
ATOM 620 C CA . ASN A 1 86 ? -5.749 -9.069 6.782 1.00 98.56 86 ASN A CA 1
ATOM 621 C C . ASN A 1 86 ? -5.431 -8.789 8.258 1.00 98.56 86 ASN A C 1
ATOM 623 O O . ASN A 1 86 ? -6.348 -8.531 9.031 1.00 98.56 86 ASN A O 1
ATOM 627 N N . ARG A 1 87 ? -4.145 -8.726 8.634 1.00 98.38 87 ARG A N 1
ATOM 628 C CA . ARG A 1 87 ? -3.740 -8.331 9.997 1.00 98.38 87 ARG A CA 1
ATOM 629 C C . ARG A 1 87 ? -4.188 -6.914 10.354 1.00 98.38 87 ARG A C 1
ATOM 631 O O . ARG A 1 87 ? -4.633 -6.680 11.472 1.00 98.38 87 ARG A O 1
ATOM 638 N N . LEU A 1 88 ? -4.103 -5.977 9.406 1.00 98.69 88 LEU A N 1
ATOM 639 C CA . LEU A 1 88 ? -4.607 -4.617 9.600 1.00 98.69 88 LEU A CA 1
ATOM 640 C C . LEU A 1 88 ? -6.128 -4.613 9.824 1.00 98.69 88 LEU A C 1
ATOM 642 O O . LEU A 1 88 ? -6.599 -3.968 10.755 1.00 98.69 88 LEU A O 1
ATOM 646 N N . ILE A 1 89 ? -6.885 -5.365 9.019 1.00 98.62 89 ILE A N 1
ATOM 647 C CA . ILE A 1 89 ? -8.343 -5.504 9.174 1.00 98.62 89 ILE A CA 1
ATOM 648 C C . ILE A 1 89 ? -8.693 -6.075 10.556 1.00 98.62 89 ILE A C 1
ATOM 650 O O . ILE A 1 89 ? -9.558 -5.531 11.238 1.00 98.62 89 ILE A O 1
ATOM 654 N N . GLU A 1 90 ? -8.020 -7.142 10.986 1.00 98.56 90 GLU A N 1
ATOM 655 C CA . GLU A 1 90 ? -8.236 -7.762 12.300 1.00 98.56 90 GLU A CA 1
ATOM 656 C C . GLU A 1 90 ? -7.940 -6.791 13.452 1.00 98.56 90 GLU A C 1
ATOM 658 O O . GLU A 1 90 ? -8.719 -6.705 14.403 1.00 98.56 90 GLU A O 1
ATOM 663 N N . ALA A 1 91 ? -6.861 -6.011 13.350 1.00 98.56 91 ALA A N 1
ATOM 664 C CA . ALA A 1 91 ? -6.502 -5.019 14.359 1.00 98.56 91 ALA A CA 1
ATOM 665 C C . ALA A 1 91 ? -7.527 -3.868 14.444 1.00 98.56 91 ALA A C 1
ATOM 667 O O . ALA A 1 91 ? -7.885 -3.437 15.540 1.00 98.56 91 ALA A O 1
ATOM 668 N N . GLU A 1 92 ? -8.064 -3.417 13.308 1.00 98.69 92 GLU A N 1
ATOM 669 C CA . GLU A 1 92 ? -9.137 -2.412 13.260 1.00 98.69 92 GLU A CA 1
ATOM 670 C C . GLU A 1 92 ? -10.468 -2.952 13.823 1.00 98.69 92 GLU A C 1
ATOM 672 O O . GLU A 1 92 ? -11.202 -2.226 14.497 1.00 98.69 92 GLU A O 1
ATOM 677 N N . ILE A 1 93 ? -10.771 -4.243 13.619 1.00 98.44 93 ILE A N 1
ATOM 678 C CA . ILE A 1 93 ? -11.918 -4.915 14.259 1.00 98.44 93 ILE A CA 1
ATOM 679 C C . ILE A 1 93 ? -11.745 -4.959 15.780 1.00 98.44 93 ILE A C 1
ATOM 681 O O . ILE A 1 93 ? -12.708 -4.711 16.515 1.00 98.44 93 ILE A O 1
ATOM 685 N N . ALA A 1 94 ? -10.542 -5.286 16.258 1.00 98.12 94 ALA A N 1
ATOM 686 C CA . ALA A 1 94 ? -10.246 -5.338 17.686 1.00 98.12 94 ALA A CA 1
ATOM 687 C C . ALA A 1 94 ? -10.427 -3.957 18.336 1.00 98.12 94 ALA A C 1
ATOM 689 O O . ALA A 1 94 ? -11.089 -3.854 19.368 1.00 98.12 94 ALA A O 1
ATOM 690 N N . LEU A 1 95 ? -9.940 -2.895 17.685 1.00 98.50 95 LEU A N 1
ATOM 691 C CA . LEU A 1 95 ? -10.129 -1.520 18.144 1.00 98.50 95 LEU A CA 1
ATOM 692 C C . LEU A 1 95 ? -11.611 -1.115 18.198 1.00 98.50 95 LEU A C 1
ATOM 694 O O . LEU A 1 95 ? -12.067 -0.598 19.217 1.00 98.50 95 LEU A O 1
ATOM 698 N N . ASP A 1 96 ? -12.384 -1.379 17.139 1.00 97.69 96 ASP A N 1
ATOM 699 C CA . ASP A 1 96 ? -13.821 -1.060 17.113 1.00 97.69 96 ASP A CA 1
ATOM 700 C C . ASP A 1 96 ? -14.601 -1.849 18.179 1.00 97.69 96 ASP A C 1
ATOM 702 O O . ASP A 1 96 ? -15.518 -1.324 18.810 1.00 97.69 96 ASP A O 1
ATOM 706 N N . THR A 1 97 ? -14.227 -3.107 18.422 1.00 97.06 97 THR A N 1
ATOM 707 C CA . THR A 1 97 ? -14.820 -3.930 19.488 1.00 97.06 97 THR A CA 1
ATOM 708 C C . THR A 1 97 ? -14.520 -3.363 20.874 1.00 97.06 97 THR A C 1
ATOM 710 O O . THR A 1 97 ? -15.438 -3.250 21.685 1.00 97.06 97 THR A O 1
ATOM 713 N N . ALA A 1 98 ? -13.277 -2.954 21.130 1.00 97.12 98 ALA A N 1
ATOM 714 C CA . ALA A 1 98 ? -12.869 -2.425 22.427 1.00 97.12 98 ALA A CA 1
ATOM 715 C C . ALA A 1 98 ? -13.535 -1.075 22.754 1.00 97.12 98 ALA A C 1
ATOM 717 O O . ALA A 1 98 ? -13.936 -0.825 23.885 1.00 97.12 98 ALA A O 1
ATOM 718 N N . PHE A 1 99 ? -13.765 -0.211 21.760 1.00 97.31 99 PHE A N 1
ATOM 719 C CA . PHE A 1 99 ? -14.560 1.001 21.992 1.00 97.31 99 PHE A CA 1
ATOM 720 C C . PHE A 1 99 ? -16.040 0.709 22.279 1.00 97.31 99 PHE A C 1
ATOM 722 O O . PHE A 1 99 ? -16.680 1.465 23.011 1.00 97.31 99 PHE A O 1
ATOM 729 N N . LYS A 1 100 ? -16.603 -0.373 21.726 1.00 95.25 100 LYS A N 1
ATOM 730 C CA . LYS A 1 100 ? -18.000 -0.764 21.981 1.00 95.25 100 LYS A CA 1
ATOM 731 C C . LYS A 1 100 ? -18.219 -1.360 23.372 1.00 95.25 100 LYS A C 1
ATOM 733 O O . LYS A 1 100 ? -19.344 -1.267 23.858 1.00 95.25 100 LYS A O 1
ATOM 738 N N . SER A 1 101 ? -17.208 -1.977 23.990 1.00 95.06 101 SER A N 1
ATOM 739 C CA . SER A 1 101 ? -17.339 -2.545 25.342 1.00 95.06 101 SER A CA 1
ATOM 740 C C . SER A 1 101 ? -17.428 -1.464 26.423 1.00 95.06 101 SER A C 1
ATOM 742 O O . SER A 1 101 ? -18.138 -1.647 27.408 1.00 95.06 101 SER A O 1
ATOM 744 N N . GLY A 1 102 ? -16.795 -0.307 26.196 1.00 93.56 102 GLY A N 1
ATOM 745 C CA . GLY A 1 102 ? -16.910 0.881 27.049 1.00 93.56 102 GLY A CA 1
ATOM 746 C C . GLY A 1 102 ? -15.977 0.908 28.265 1.00 93.56 102 GLY A C 1
ATOM 747 O O . GLY A 1 102 ? -16.026 1.865 29.034 1.00 93.56 102 GLY A O 1
ATOM 748 N N . ASP A 1 103 ? -15.121 -0.098 28.427 1.00 93.88 103 ASP A N 1
ATOM 749 C CA . ASP A 1 103 ? -14.138 -0.252 29.508 1.00 93.88 103 ASP A CA 1
ATOM 750 C C . ASP A 1 103 ? -12.676 -0.116 29.041 1.00 93.88 103 ASP A C 1
ATOM 752 O O . ASP A 1 103 ? -11.760 -0.329 29.831 1.00 93.88 103 ASP A O 1
ATOM 756 N N . LEU A 1 104 ? -12.457 0.296 27.785 1.00 97.50 104 LEU A N 1
ATOM 757 C CA . LEU A 1 104 ? -11.131 0.467 27.189 1.00 97.50 104 LEU A CA 1
ATOM 758 C C . LEU A 1 104 ? -10.250 1.440 27.991 1.00 97.50 104 LEU A C 1
ATOM 760 O O . LEU A 1 104 ? -10.557 2.630 28.124 1.00 97.50 104 LEU A O 1
ATOM 764 N N . THR A 1 105 ? -9.109 0.943 28.461 1.00 98.12 105 THR A N 1
ATOM 765 C CA . THR A 1 105 ? -8.085 1.747 29.134 1.00 98.12 105 THR A CA 1
ATOM 766 C C . THR A 1 105 ? -7.127 2.410 28.139 1.00 98.12 105 THR A C 1
ATOM 768 O O . THR A 1 105 ? -7.020 2.028 26.973 1.00 98.12 105 THR A O 1
ATOM 771 N N . ALA A 1 106 ? -6.384 3.417 28.607 1.00 98.31 106 ALA A N 1
ATOM 772 C CA . ALA A 1 106 ? -5.370 4.084 27.790 1.00 98.31 106 ALA A CA 1
ATOM 773 C C . ALA A 1 106 ? -4.220 3.142 27.377 1.00 98.31 106 ALA A C 1
ATOM 775 O O . ALA A 1 106 ? -3.726 3.247 26.258 1.00 98.31 106 ALA A O 1
ATOM 776 N N . GLU A 1 107 ? -3.825 2.216 28.255 1.00 98.38 107 GLU A N 1
ATOM 777 C CA . GLU A 1 107 ? -2.768 1.232 27.987 1.00 98.38 107 GLU A CA 1
ATOM 778 C C . GLU A 1 107 ? -3.195 0.228 26.904 1.00 98.38 107 GLU A C 1
ATOM 780 O O . GLU A 1 107 ? -2.463 -0.016 25.944 1.00 98.38 107 GLU A O 1
ATOM 785 N N . GLU A 1 108 ? -4.415 -0.304 27.000 1.00 98.25 108 GLU A N 1
ATOM 786 C CA . GLU A 1 108 ? -4.974 -1.195 25.977 1.00 98.25 108 GLU A CA 1
ATOM 787 C C . GLU A 1 108 ? -5.129 -0.483 24.630 1.00 98.25 108 GLU A C 1
ATOM 789 O O . GLU A 1 108 ? -4.807 -1.055 23.584 1.00 98.25 108 GLU A O 1
ATOM 794 N N . LEU A 1 109 ? -5.573 0.780 24.645 1.00 98.62 109 LEU A N 1
ATOM 795 C CA . LEU A 1 109 ? -5.661 1.601 23.441 1.00 98.62 109 LEU A CA 1
ATOM 796 C C . LEU A 1 109 ? -4.286 1.743 22.777 1.00 98.62 109 LEU A C 1
ATOM 798 O O . LEU A 1 109 ? -4.173 1.536 21.569 1.00 98.62 109 LEU A O 1
ATOM 802 N N . GLU A 1 110 ? -3.237 2.049 23.540 1.00 98.75 110 GLU A N 1
ATOM 803 C CA . GLU A 1 110 ? -1.875 2.149 23.008 1.00 98.75 110 GLU A CA 1
ATOM 804 C C . GLU A 1 110 ? -1.412 0.827 22.371 1.00 98.75 110 GLU A C 1
ATOM 806 O O . GLU A 1 110 ? -0.882 0.826 21.256 1.00 98.75 110 GLU A O 1
ATOM 811 N N . GLY A 1 111 ? -1.688 -0.315 23.009 1.00 98.69 111 GLY A N 1
ATOM 812 C CA . GLY A 1 111 ? -1.380 -1.640 22.461 1.00 98.69 111 GLY A CA 1
ATOM 813 C C . GLY A 1 111 ? -2.088 -1.940 21.131 1.00 98.69 111 GLY A C 1
ATOM 814 O O . GLY A 1 111 ? -1.465 -2.428 20.176 1.00 98.69 111 GLY A O 1
ATOM 815 N N . LEU A 1 112 ? -3.377 -1.605 21.029 1.00 98.56 112 LEU A N 1
ATOM 816 C CA . LEU A 1 112 ? -4.160 -1.768 19.799 1.00 98.56 112 LEU A CA 1
ATOM 817 C C . LEU A 1 112 ? -3.624 -0.874 18.672 1.00 98.56 112 LEU A C 1
ATOM 819 O O . LEU A 1 112 ? -3.419 -1.346 17.550 1.00 98.56 112 LEU A O 1
ATOM 823 N N . ILE A 1 113 ? -3.314 0.390 18.973 1.00 98.69 113 ILE A N 1
ATOM 824 C CA . ILE A 1 113 ? -2.744 1.330 17.998 1.00 98.69 113 ILE A CA 1
ATOM 825 C C . ILE A 1 113 ? -1.355 0.876 17.529 1.00 98.69 113 ILE A C 1
ATOM 827 O O . ILE A 1 113 ? -1.057 0.938 16.332 1.00 98.69 113 ILE A O 1
ATOM 831 N N . ASN A 1 114 ? -0.518 0.346 18.420 1.00 98.75 114 ASN A N 1
ATOM 832 C CA . ASN A 1 114 ? 0.781 -0.221 18.048 1.00 98.75 114 ASN A CA 1
ATOM 833 C C . ASN A 1 114 ? 0.634 -1.412 17.085 1.00 98.75 114 ASN A C 1
ATOM 835 O O . ASN A 1 114 ? 1.380 -1.529 16.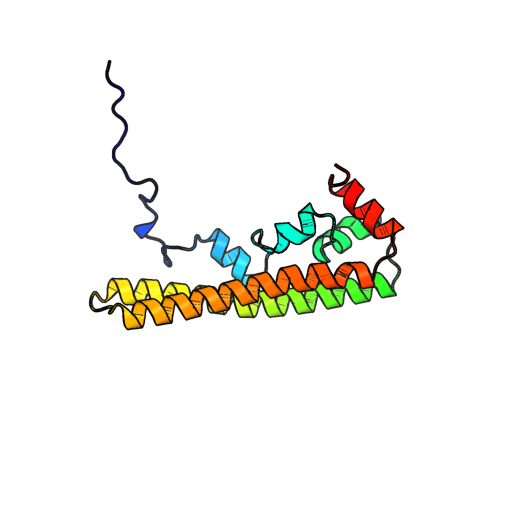111 1.00 98.75 114 ASN A O 1
ATOM 839 N N . THR A 1 115 ? -0.377 -2.257 17.289 1.00 98.44 115 THR A N 1
ATOM 840 C CA . THR A 1 115 ? -0.666 -3.391 16.395 1.00 98.44 115 THR A CA 1
ATOM 841 C C . THR A 1 115 ? -1.126 -2.927 15.006 1.00 98.44 115 THR A C 1
ATOM 843 O O . THR A 1 115 ? -0.648 -3.433 13.981 1.00 98.44 115 THR A O 1
ATOM 846 N N . ILE A 1 116 ? -2.011 -1.925 14.951 1.00 98.75 116 ILE A N 1
ATOM 847 C CA . ILE A 1 116 ? -2.486 -1.309 13.701 1.00 98.75 116 ILE A CA 1
ATOM 848 C C . ILE A 1 116 ? -1.317 -0.683 12.936 1.00 98.75 116 ILE A C 1
ATOM 850 O O . ILE A 1 116 ? -1.114 -0.962 11.752 1.00 98.75 116 ILE A O 1
ATOM 854 N N . THR A 1 117 ? -0.509 0.133 13.614 1.00 98.56 117 THR A N 1
ATOM 855 C CA . THR A 1 117 ? 0.614 0.845 12.988 1.00 98.56 117 THR A CA 1
ATOM 856 C C . THR A 1 117 ? 1.700 -0.110 12.500 1.00 98.56 117 THR A C 1
ATOM 858 O O . THR A 1 117 ? 2.227 0.092 11.404 1.00 98.56 117 THR A O 1
ATOM 861 N N . GLN A 1 118 ? 1.986 -1.193 13.229 1.00 98.50 118 GLN A N 1
ATOM 862 C CA . GLN A 1 118 ? 2.901 -2.238 12.765 1.00 98.50 118 GLN A CA 1
ATOM 863 C C . GLN A 1 118 ? 2.369 -2.941 11.507 1.00 98.50 118 GLN A C 1
ATOM 865 O O . GLN A 1 118 ? 3.125 -3.150 10.554 1.00 98.50 118 GLN A O 1
ATOM 870 N N . SER A 1 119 ? 1.074 -3.270 11.471 1.00 98.19 119 SER A N 1
ATOM 871 C CA . SER A 1 119 ? 0.443 -3.928 10.318 1.00 98.19 119 SER A CA 1
ATOM 872 C C . SER A 1 119 ? 0.443 -3.025 9.082 1.00 98.19 119 SER A C 1
ATOM 874 O O . SER A 1 119 ? 0.876 -3.445 8.006 1.00 98.19 119 SER A O 1
ATOM 876 N N . LEU A 1 120 ? 0.064 -1.754 9.246 1.00 98.44 120 LEU A N 1
ATOM 877 C CA . LEU A 1 120 ? 0.126 -0.748 8.185 1.00 98.44 120 LEU A CA 1
ATOM 878 C C . LEU A 1 120 ? 1.567 -0.506 7.712 1.00 98.44 120 LEU A C 1
ATOM 880 O O . LEU A 1 120 ? 1.823 -0.427 6.509 1.00 98.44 120 LEU A O 1
ATOM 884 N N . GLY A 1 121 ? 2.520 -0.424 8.642 1.00 98.69 121 GLY A N 1
ATOM 885 C CA . GLY A 1 121 ? 3.941 -0.272 8.342 1.00 98.69 121 GLY A CA 1
ATOM 886 C C . GLY A 1 121 ? 4.478 -1.438 7.516 1.00 98.69 121 GLY A C 1
ATOM 887 O O . GLY A 1 121 ? 5.143 -1.219 6.501 1.00 98.69 121 GLY A O 1
ATOM 888 N N . ARG A 1 122 ? 4.127 -2.678 7.885 1.00 98.44 122 ARG A N 1
ATOM 889 C CA . ARG A 1 122 ? 4.482 -3.875 7.113 1.00 98.44 122 ARG A CA 1
ATOM 890 C C . ARG A 1 122 ? 3.862 -3.849 5.721 1.00 98.44 122 ARG A C 1
ATOM 892 O O . ARG A 1 122 ? 4.576 -4.106 4.755 1.00 98.44 122 ARG A O 1
ATOM 899 N N . LEU A 1 123 ? 2.577 -3.520 5.606 1.00 98.50 123 LEU A N 1
ATOM 900 C CA . LEU A 1 123 ? 1.892 -3.441 4.317 1.00 98.50 123 LEU A CA 1
ATOM 901 C C . LEU A 1 123 ? 2.553 -2.401 3.396 1.00 98.50 123 LEU A C 1
ATOM 903 O O . LEU A 1 123 ? 2.870 -2.689 2.242 1.00 98.50 123 LEU A O 1
ATOM 907 N N . ARG A 1 124 ? 2.853 -1.209 3.923 1.00 98.75 124 ARG A N 1
ATOM 908 C CA . ARG A 1 124 ? 3.550 -0.156 3.172 1.00 98.75 124 ARG A CA 1
ATOM 909 C C . ARG A 1 124 ? 4.966 -0.571 2.770 1.00 98.75 124 ARG A C 1
ATOM 911 O O . ARG A 1 124 ? 5.383 -0.292 1.647 1.00 98.75 124 ARG A O 1
ATOM 918 N N . PHE A 1 125 ? 5.690 -1.249 3.660 1.00 98.75 125 PHE A N 1
ATOM 919 C CA . PHE A 1 125 ? 7.018 -1.788 3.369 1.00 98.75 125 PHE A CA 1
ATOM 920 C C . PHE A 1 125 ? 6.981 -2.802 2.224 1.00 98.75 125 PHE A C 1
ATOM 922 O O . PHE A 1 125 ? 7.824 -2.726 1.335 1.00 98.75 125 PHE A O 1
ATOM 929 N N . VAL A 1 126 ? 6.009 -3.720 2.210 1.00 98.62 126 VAL A N 1
ATOM 930 C CA . VAL A 1 126 ? 5.860 -4.716 1.137 1.00 98.62 126 VAL A CA 1
ATOM 931 C C . VAL A 1 126 ? 5.769 -4.021 -0.221 1.00 98.62 126 VAL A C 1
ATOM 933 O O . VAL A 1 126 ? 6.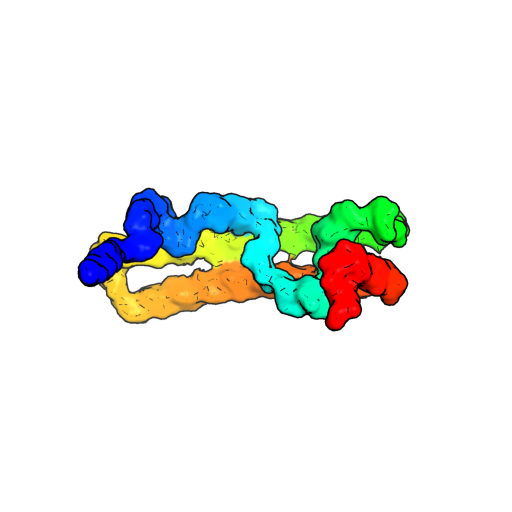589 -4.288 -1.092 1.00 98.62 126 VAL A O 1
ATOM 936 N N . HIS A 1 127 ? 4.884 -3.034 -0.368 1.00 98.69 127 HIS A N 1
ATOM 937 C CA . HIS A 1 127 ? 4.763 -2.300 -1.627 1.00 98.69 127 HIS A CA 1
ATOM 938 C C . HIS A 1 127 ? 6.031 -1.514 -1.999 1.00 98.69 127 HIS A C 1
ATOM 940 O O . HIS A 1 127 ? 6.525 -1.641 -3.118 1.00 98.69 127 HIS A O 1
ATOM 946 N N . LEU A 1 128 ? 6.589 -0.719 -1.081 1.00 98.75 128 LEU A N 1
ATOM 947 C CA . LEU A 1 128 ? 7.762 0.112 -1.385 1.00 98.75 128 LEU A CA 1
ATOM 948 C C . LEU A 1 128 ? 9.019 -0.719 -1.663 1.00 98.75 128 LEU A C 1
ATOM 950 O O . LEU A 1 128 ? 9.775 -0.394 -2.573 1.00 98.75 128 LEU A O 1
ATOM 954 N N . SER A 1 129 ? 9.237 -1.799 -0.912 1.00 98.56 129 SER A N 1
ATOM 955 C CA . SER A 1 129 ? 10.387 -2.683 -1.123 1.00 98.56 129 SER A CA 1
ATOM 956 C C . SER A 1 129 ? 10.302 -3.421 -2.459 1.00 98.56 129 SER A C 1
ATOM 958 O O . SER A 1 129 ? 11.325 -3.632 -3.104 1.00 98.56 129 SER A O 1
ATOM 960 N N . THR A 1 130 ? 9.098 -3.757 -2.922 1.00 98.62 130 THR A N 1
ATOM 961 C CA . THR A 1 130 ? 8.899 -4.318 -4.259 1.00 98.62 130 THR A CA 1
ATOM 962 C C . THR A 1 130 ? 9.230 -3.313 -5.355 1.00 98.62 130 THR A C 1
ATOM 964 O O . THR A 1 130 ? 9.933 -3.671 -6.299 1.00 98.62 130 THR A O 1
ATOM 967 N N . HIS A 1 131 ? 8.800 -2.054 -5.222 1.00 98.56 131 HIS A N 1
ATOM 968 C CA . HIS A 1 131 ? 9.240 -1.006 -6.147 1.00 98.56 131 HIS A CA 1
ATOM 969 C C . HIS A 1 131 ? 10.766 -0.854 -6.128 1.00 98.56 131 HIS A C 1
ATOM 971 O O . HIS A 1 131 ? 11.375 -0.815 -7.186 1.00 98.56 131 HIS A O 1
ATOM 977 N N . LEU A 1 132 ? 11.402 -0.854 -4.951 1.00 98.25 132 LEU A N 1
ATOM 978 C CA . LEU A 1 132 ? 12.857 -0.714 -4.829 1.00 98.25 132 LEU A CA 1
ATOM 979 C C . LEU A 1 132 ? 13.637 -1.814 -5.571 1.00 98.25 132 LEU A C 1
ATOM 981 O O . LEU A 1 132 ? 14.660 -1.519 -6.177 1.00 98.25 132 LEU A O 1
ATOM 985 N N . LYS A 1 133 ? 13.140 -3.057 -5.553 1.00 98.38 133 LYS A N 1
ATOM 986 C CA . LYS A 1 133 ? 13.763 -4.205 -6.238 1.00 98.38 133 LYS A CA 1
ATOM 987 C C . LYS A 1 133 ? 13.508 -4.232 -7.746 1.00 98.38 133 LYS A C 1
ATOM 989 O O . LYS A 1 133 ? 14.262 -4.846 -8.489 1.00 98.38 133 LYS A O 1
ATOM 994 N N . THR A 1 134 ? 12.420 -3.620 -8.210 1.00 98.19 134 THR A N 1
ATOM 995 C CA . THR A 1 134 ? 11.963 -3.753 -9.602 1.00 98.19 134 THR A CA 1
ATOM 996 C C . THR A 1 134 ? 12.985 -3.233 -10.633 1.00 98.19 134 THR A C 1
ATOM 998 O O . THR A 1 134 ? 13.221 -3.943 -11.613 1.00 98.19 134 THR A O 1
ATOM 1001 N N . PRO A 1 135 ? 13.649 -2.071 -10.439 1.00 97.19 135 PRO A N 1
ATOM 1002 C CA . PRO A 1 135 ? 14.690 -1.590 -11.349 1.00 97.19 135 PRO A CA 1
ATOM 1003 C C . PRO A 1 135 ? 15.866 -2.547 -11.556 1.00 97.19 135 PRO A C 1
ATOM 1005 O O . PRO A 1 135 ? 16.475 -2.506 -12.617 1.00 97.19 135 PRO A O 1
ATOM 1008 N N . GLU A 1 136 ? 16.178 -3.426 -10.595 1.00 97.75 136 GLU A N 1
ATOM 1009 C CA . GLU A 1 136 ? 17.283 -4.394 -10.717 1.00 97.75 136 GLU A CA 1
ATOM 1010 C C . GLU A 1 136 ? 17.045 -5.420 -11.842 1.00 97.75 136 GLU A C 1
ATOM 1012 O O . GLU A 1 136 ? 17.983 -6.058 -12.315 1.00 97.75 136 GLU A O 1
ATOM 1017 N N . ILE A 1 137 ? 15.791 -5.567 -12.285 1.00 98.25 137 ILE A N 1
ATOM 1018 C CA . ILE A 1 137 ? 15.379 -6.473 -13.364 1.00 98.25 137 ILE A CA 1
ATOM 1019 C C . ILE A 1 137 ? 15.373 -5.750 -14.722 1.00 98.25 137 ILE A C 1
ATOM 1021 O O . ILE A 1 137 ? 15.390 -6.397 -15.769 1.00 98.25 137 ILE A O 1
ATOM 1025 N N . LEU A 1 138 ? 15.336 -4.416 -14.735 1.00 98.00 138 LEU A N 1
ATOM 1026 C CA . LEU A 1 138 ? 15.129 -3.613 -15.937 1.00 98.00 138 LEU A CA 1
ATOM 1027 C C . LEU A 1 138 ? 16.429 -3.014 -16.470 1.00 98.00 138 LEU A C 1
ATOM 1029 O O . LEU A 1 138 ? 17.374 -2.740 -15.734 1.00 98.00 138 LEU A O 1
ATOM 1033 N N . SER A 1 139 ? 16.444 -2.720 -17.768 1.00 97.88 139 SER A N 1
ATOM 1034 C CA . SER A 1 139 ? 17.427 -1.797 -18.324 1.00 97.88 139 SER A CA 1
ATOM 1035 C C . SER A 1 139 ? 17.069 -0.339 -17.986 1.00 97.88 139 SER A C 1
ATOM 1037 O O . SER A 1 139 ? 15.896 -0.018 -17.731 1.00 97.88 139 SER A O 1
ATOM 1039 N N . PRO A 1 140 ? 18.048 0.584 -18.043 1.00 96.50 140 PRO A N 1
ATOM 1040 C CA . PRO A 1 140 ? 17.774 2.016 -17.946 1.00 96.50 140 PRO A CA 1
ATOM 1041 C C . PRO A 1 140 ? 16.735 2.492 -18.974 1.00 96.50 140 PRO A C 1
ATOM 1043 O O . PRO A 1 140 ? 15.826 3.238 -18.619 1.00 96.50 140 PRO A O 1
ATOM 1046 N N . ASP A 1 141 ? 16.799 1.990 -20.213 1.00 97.06 141 ASP A N 1
ATOM 1047 C CA . ASP A 1 141 ? 15.865 2.355 -21.287 1.00 97.06 141 ASP A CA 1
ATOM 1048 C C . ASP A 1 141 ? 14.428 1.892 -21.003 1.00 97.06 141 ASP A C 1
ATOM 1050 O O . ASP A 1 141 ? 13.474 2.625 -21.265 1.00 97.06 141 ASP A O 1
ATOM 1054 N N . GLN A 1 142 ? 14.247 0.697 -20.428 1.00 97.88 142 GLN A N 1
ATOM 1055 C CA . GLN A 1 142 ? 12.926 0.204 -20.018 1.00 97.88 142 GLN A CA 1
ATOM 1056 C C . GLN A 1 142 ? 12.344 1.043 -18.875 1.00 97.88 142 GLN A C 1
ATOM 1058 O O . GLN A 1 142 ? 11.149 1.338 -18.879 1.00 97.88 142 GLN A O 1
ATOM 1063 N N . THR A 1 143 ? 13.185 1.468 -17.928 1.00 97.12 143 THR A N 1
ATOM 1064 C CA . THR A 1 143 ? 12.774 2.358 -16.829 1.00 97.12 143 THR A CA 1
ATOM 1065 C C . THR A 1 143 ? 12.374 3.738 -17.355 1.00 97.12 143 THR A C 1
ATOM 1067 O O . THR A 1 143 ? 11.317 4.251 -16.994 1.00 97.12 143 THR A O 1
ATOM 1070 N N . ALA A 1 144 ? 13.159 4.314 -18.270 1.00 96.38 144 ALA A N 1
ATOM 1071 C CA . ALA A 1 144 ? 12.816 5.574 -18.926 1.00 96.38 144 ALA A CA 1
ATOM 1072 C C . ALA A 1 144 ? 11.505 5.458 -19.723 1.00 96.38 144 ALA A C 1
ATOM 1074 O O . ALA A 1 144 ? 10.628 6.314 -19.621 1.00 96.38 144 ALA A O 1
ATOM 1075 N N . ARG A 1 145 ? 11.317 4.358 -20.464 1.00 97.25 145 ARG A N 1
ATOM 1076 C CA . ARG A 1 145 ? 10.076 4.103 -21.205 1.00 97.25 145 ARG A CA 1
ATOM 1077 C C . ARG A 1 145 ? 8.869 3.976 -20.279 1.00 97.25 145 ARG A C 1
ATOM 1079 O O . ARG A 1 145 ? 7.813 4.511 -20.606 1.00 97.25 145 ARG A O 1
ATOM 1086 N N . TYR A 1 146 ? 9.021 3.298 -19.142 1.00 97.56 146 TYR A N 1
ATOM 1087 C CA . TYR A 1 146 ? 7.989 3.237 -18.111 1.00 97.56 146 TYR A CA 1
ATOM 1088 C C . TYR A 1 146 ? 7.600 4.642 -17.635 1.00 97.56 146 TYR A C 1
ATOM 1090 O O . TYR A 1 146 ? 6.419 4.981 -17.675 1.00 97.56 146 TYR A O 1
ATOM 1098 N N . ASN A 1 147 ? 8.569 5.476 -17.248 1.00 97.38 147 ASN A N 1
ATOM 1099 C CA . ASN A 1 147 ? 8.295 6.828 -16.747 1.00 97.38 147 ASN A CA 1
ATOM 1100 C C . ASN A 1 147 ? 7.575 7.692 -17.788 1.00 97.38 147 ASN A C 1
ATOM 1102 O O . ASN A 1 147 ? 6.580 8.342 -17.458 1.00 97.38 147 ASN A O 1
ATOM 1106 N N . SER A 1 148 ? 7.964 7.572 -19.057 1.00 97.12 148 SER A N 1
ATOM 1107 C CA . SER A 1 148 ? 7.298 8.254 -20.165 1.00 97.12 148 SER A CA 1
ATOM 1108 C C . SER A 1 148 ? 5.849 7.812 -20.361 1.00 97.12 148 SER A C 1
ATOM 1110 O O . SER A 1 148 ? 4.942 8.642 -20.420 1.00 97.12 148 SER A O 1
ATOM 1112 N N . LEU A 1 149 ? 5.593 6.499 -20.375 1.00 96.81 149 LEU A N 1
ATOM 1113 C CA . LEU A 1 149 ? 4.241 5.944 -20.520 1.00 96.81 149 LEU A CA 1
ATOM 1114 C C . LEU A 1 149 ? 3.329 6.281 -19.334 1.00 96.81 149 LEU A C 1
ATOM 1116 O O . LEU A 1 149 ? 2.112 6.372 -19.495 1.00 96.81 149 LEU A O 1
ATOM 1120 N N . ARG A 1 150 ? 3.903 6.457 -18.140 1.00 96.31 150 ARG A N 1
ATOM 1121 C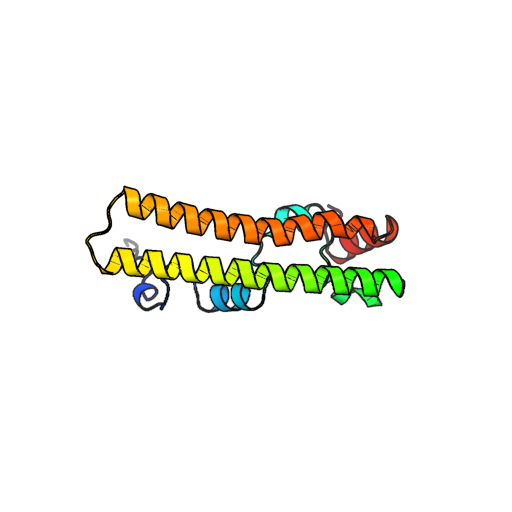 CA . ARG A 1 150 ? 3.165 6.810 -16.923 1.00 96.31 150 ARG A CA 1
ATOM 1122 C C . ARG A 1 150 ? 3.014 8.320 -16.709 1.00 96.31 150 ARG A C 1
ATOM 1124 O O . ARG A 1 150 ? 2.222 8.714 -15.855 1.00 96.31 150 ARG A O 1
ATOM 1131 N N . GLY A 1 151 ? 3.714 9.145 -17.490 1.00 95.44 151 GLY A N 1
ATOM 1132 C CA . GLY A 1 151 ? 3.672 10.605 -17.390 1.00 95.44 151 GLY A CA 1
ATOM 1133 C C . GLY A 1 151 ? 4.473 11.169 -16.213 1.00 95.44 151 GLY A C 1
ATOM 1134 O O . GLY A 1 151 ? 4.049 12.154 -15.615 1.00 95.44 151 GLY A O 1
ATOM 1135 N N . TYR A 1 152 ? 5.596 10.536 -15.861 1.00 92.06 152 TYR A N 1
ATOM 1136 C CA . TYR A 1 152 ? 6.462 10.929 -14.738 1.00 92.06 152 TYR A CA 1
ATOM 1137 C C . TYR A 1 152 ? 7.756 11.646 -15.158 1.00 92.06 152 TYR A C 1
ATOM 1139 O O . TYR A 1 152 ? 8.579 11.941 -14.302 1.00 92.06 152 TYR A O 1
ATOM 1147 N N . ASP A 1 153 ? 7.930 11.967 -16.442 1.00 80.38 153 ASP A N 1
ATOM 1148 C CA . ASP A 1 153 ? 9.117 12.657 -16.986 1.00 80.38 153 ASP A CA 1
ATOM 1149 C C . ASP A 1 153 ? 9.155 14.183 -16.683 1.00 80.38 153 ASP A C 1
ATOM 1151 O O . ASP A 1 153 ? 9.730 14.955 -17.452 1.00 80.38 153 ASP A O 1
ATOM 1155 N N . GLY A 1 154 ? 8.490 14.635 -15.612 1.00 61.06 154 GLY A N 1
ATOM 1156 C CA . GLY A 1 154 ? 8.306 16.052 -15.254 1.00 61.06 154 GLY A CA 1
ATOM 1157 C C . GLY A 1 154 ? 9.299 16.592 -14.235 1.00 61.06 154 GLY A C 1
ATOM 1158 O O . GLY A 1 154 ? 9.701 15.826 -13.333 1.00 61.06 154 GLY A O 1
#

Foldseek 3Di:
DDDPDDPDDPQVPLVPDLFSPDDPVLLVCQQQLHPSCLQCVLVLQLQDALVVCQVCCVVQPADPVLVVVSVVLVVVLRVQSNVLSVQLVVLSSVLVVLVVVVPDDPVNNVVSVVSNVVSSVSNSCSRNVSSVCSCVSDDPVSSVSSCVVVVNPD

Nearest PDB structures (foldseek):
  4clv-assembly1_B  TM=6.905E-01  e=6.368E-02  Cupriavidus metallidurans
  2y3b-assembly1_A-2  TM=7.290E-01  e=1.621E-01  Cupriavidus metallidurans CH34
  2y39-assembly1_A  TM=7.290E-01  e=1.703E-01  Cupriavidus metallidurans CH34
  3zg1-assembly1_D  TM=6.982E-01  e=1.789E-01  Cupriavidus metallidurans CH34
  7xgg-assembly2_D  TM=5.006E-01  e=9.067E-01  synthetic construct

Secondary structure (DSSP, 8-state):
---------TTTTGGGSSSSS--HHHHHHHHTT--TTTTHHHHTTT---HHHHHHTTTTS---HHHHHHHHHHHHHHHHHHHHHHHHHHHHHHHHHHHHHHS---HHHHHHHHHHHHHHHHHHHHHHHHHHHHGGGGS-HHHHHHHHHHHT---

Mean predicted aligned error: 4.39 Å

pLDDT: mean 94.87, std 9.34, range [43.09, 98.75]